Protein AF-A8MDB0-F1 (afdb_monomer_lite)

Sequence (180 aa):
MSEGERKAGELEYVRRTKYHVEDINGVEVTSFEVPYIRYFAEDELVYLEAVLDFKSTDDLIKRIDESKLGRKTIEKVFAYRLKQGDSGPEPWPVEPALLPSLIQNNAEPNPVYEVKPDEGLNELVSSAYGLNKFMFSYSIRINDINDFLFIGVLNKGFYKEVYILRNIEPMAIVKYNIYV

Organism: Caldivirga maquilingensis (strain ATCC 700844 / DSM 13496 / JCM 10307 / IC-167) (NCBI:txid397948)

Secondary structure (DSSP, 8-state):
--S----TTS-SSEE---EEEEEETTEEEEEEEEPSSS-EEHHHHHHHHHHS--S-HHHHHHHHHGGGGT--SEEEEEEEEEEEETTEEEEETTS-EEEE-TTTS-EEEEEESS---SSTHHHHHHHHH-GGG-SEEEEEEETTEEEEEEEEEEE-SSEEEEEEEE-SSSPEEEEEEEE-

Radius of gyration: 16.05 Å; chains: 1; bounding box: 34×49×42 Å

Structure (mmCIF, N/CA/C/O backbone):
data_AF-A8MDB0-F1
#
_entry.id   AF-A8MDB0-F1
#
loop_
_atom_site.group_PDB
_atom_site.id
_atom_site.type_symbol
_atom_site.label_atom_id
_atom_site.label_alt_id
_atom_site.label_comp_id
_atom_site.label_asym_id
_atom_site.label_entity_id
_atom_site.label_seq_id
_atom_site.pdbx_PDB_ins_code
_atom_site.Cartn_x
_atom_site.Cartn_y
_atom_site.Cartn_z
_atom_site.occupancy
_atom_site.B_iso_or_equiv
_atom_site.auth_seq_id
_atom_site.auth_comp_id
_atom_site.auth_asym_id
_atom_site.auth_atom_id
_atom_site.pdbx_PDB_model_num
ATOM 1 N N . MET A 1 1 ? 3.046 26.917 -11.749 1.00 42.31 1 MET A N 1
ATOM 2 C CA . MET A 1 1 ? 2.135 26.013 -12.482 1.00 42.31 1 MET A CA 1
ATOM 3 C C . MET A 1 1 ? 1.305 25.318 -11.420 1.00 42.31 1 MET A C 1
ATOM 5 O O . MET A 1 1 ? 1.907 24.750 -10.522 1.00 42.31 1 MET A O 1
ATOM 9 N N . SER A 1 2 ? -0.012 25.524 -11.406 1.00 38.28 2 SER A N 1
ATOM 10 C CA . SER A 1 2 ? -0.905 25.057 -10.336 1.00 38.28 2 SER A CA 1
ATOM 11 C C . SER A 1 2 ? -1.179 23.556 -10.437 1.00 38.28 2 SER A C 1
ATOM 13 O O . SER A 1 2 ? -1.352 23.047 -11.537 1.00 38.28 2 SER A O 1
ATOM 15 N N . GLU A 1 3 ? -1.286 22.895 -9.284 1.00 47.19 3 GLU A N 1
ATOM 16 C CA . GLU A 1 3 ? -1.568 21.463 -9.039 1.00 47.19 3 GLU A CA 1
ATOM 17 C C . GLU A 1 3 ? -2.856 20.886 -9.664 1.00 47.19 3 GLU A C 1
ATOM 19 O O . GLU A 1 3 ? -3.150 19.702 -9.511 1.00 47.19 3 GLU A O 1
ATOM 24 N N . GLY A 1 4 ? -3.644 21.688 -10.375 1.00 49.25 4 GLY A N 1
ATOM 25 C CA . GLY A 1 4 ? -4.864 21.245 -11.038 1.00 49.25 4 GLY A CA 1
ATOM 26 C C . GLY A 1 4 ? -4.634 21.065 -12.532 1.00 49.25 4 GLY A C 1
ATOM 27 O O . GLY A 1 4 ? -4.361 22.051 -13.202 1.00 49.25 4 GLY A O 1
ATOM 28 N N . GLU A 1 5 ? -4.817 19.832 -13.018 1.00 43.97 5 GLU A N 1
ATOM 29 C CA . GLU A 1 5 ? -4.863 19.384 -14.428 1.00 43.97 5 GLU A CA 1
ATOM 30 C C . GLU A 1 5 ? -3.639 18.601 -14.937 1.00 43.97 5 GLU A C 1
ATOM 32 O O . GLU A 1 5 ? -3.075 18.890 -15.992 1.00 43.97 5 GLU A O 1
ATOM 37 N N . ARG A 1 6 ? -3.301 17.488 -14.270 1.00 52.50 6 ARG A N 1
ATOM 38 C CA . ARG A 1 6 ? -2.746 16.344 -15.016 1.00 52.50 6 ARG A CA 1
ATOM 39 C C . ARG A 1 6 ? -3.851 15.840 -15.951 1.00 52.50 6 ARG A C 1
ATOM 41 O O . ARG A 1 6 ? -4.905 15.402 -15.487 1.00 52.50 6 ARG A O 1
ATOM 48 N N . LYS A 1 7 ? -3.666 15.993 -17.265 1.00 47.72 7 LYS A N 1
ATOM 49 C CA . LYS A 1 7 ? -4.692 15.670 -18.269 1.00 47.72 7 LYS A CA 1
ATOM 50 C C . LYS A 1 7 ? -5.054 14.188 -18.204 1.00 47.72 7 LYS A C 1
ATOM 52 O O . LYS A 1 7 ? -4.180 13.327 -18.097 1.00 47.72 7 LYS A O 1
ATOM 57 N N . ALA A 1 8 ? -6.346 13.893 -18.346 1.00 38.09 8 ALA A N 1
ATOM 58 C CA . ALA A 1 8 ? -6.852 12.547 -18.589 1.00 38.09 8 ALA A CA 1
ATOM 59 C C . ALA A 1 8 ? -6.213 11.994 -19.881 1.00 38.09 8 ALA A C 1
ATOM 61 O O . ALA A 1 8 ? -6.660 12.288 -20.987 1.00 38.09 8 ALA A O 1
ATOM 62 N N . GLY A 1 9 ? -5.099 11.276 -19.729 1.00 45.31 9 GLY A N 1
ATOM 63 C CA . GLY A 1 9 ? -4.258 10.786 -20.823 1.00 45.31 9 GLY A CA 1
ATOM 64 C C . GLY A 1 9 ? -2.812 10.474 -20.413 1.00 45.31 9 GLY A C 1
ATOM 65 O O . GLY A 1 9 ? -2.219 9.566 -20.986 1.00 45.31 9 GLY A O 1
ATOM 66 N N . GLU A 1 10 ? -2.258 11.153 -19.400 1.00 53.69 10 GLU A N 1
ATOM 67 C CA . GLU A 1 10 ? -0.840 10.993 -19.007 1.00 53.69 10 GLU A CA 1
ATOM 68 C C . GLU A 1 10 ? -0.568 9.863 -18.002 1.00 53.69 10 GLU A C 1
ATOM 70 O O . GLU A 1 10 ? 0.570 9.436 -17.875 1.00 53.69 10 GLU A O 1
ATOM 75 N N . LEU A 1 11 ? -1.594 9.321 -17.339 1.00 67.12 11 LEU A N 1
ATOM 76 C CA . LEU A 1 11 ? -1.459 8.271 -16.324 1.00 67.12 11 LEU A CA 1
ATOM 77 C C . LEU A 1 11 ? -2.367 7.087 -16.673 1.00 67.12 11 LEU A C 1
ATOM 79 O O . LEU A 1 11 ? -3.511 7.010 -16.231 1.00 67.12 11 LEU A O 1
ATOM 83 N N . GLU A 1 12 ? -1.910 6.175 -17.533 1.00 80.19 12 GLU A N 1
ATOM 84 C CA . GLU A 1 12 ? -2.747 5.035 -17.950 1.00 80.19 12 GLU A CA 1
ATOM 85 C C . GLU A 1 12 ? -2.887 4.003 -16.826 1.00 80.19 12 GLU A C 1
ATOM 87 O O . GLU A 1 12 ? -3.960 3.429 -16.631 1.00 80.19 12 GLU A O 1
ATOM 92 N N . TYR A 1 13 ? -1.808 3.781 -16.080 1.00 88.75 13 TYR A N 1
ATOM 93 C CA . TYR A 1 13 ? -1.755 2.767 -15.032 1.00 88.75 13 TYR A CA 1
ATOM 94 C C . TYR A 1 13 ? -1.965 3.340 -13.630 1.00 88.75 13 TYR A C 1
ATOM 96 O O . TYR A 1 13 ? -2.245 2.567 -12.722 1.00 88.75 13 TYR A O 1
ATOM 104 N N . VAL A 1 14 ? -1.903 4.663 -13.450 1.00 91.75 14 VAL A N 1
ATOM 105 C CA . VAL A 1 14 ? -2.150 5.326 -12.159 1.00 91.75 14 VAL A CA 1
ATOM 106 C C . VAL A 1 14 ? -3.543 5.959 -12.152 1.00 91.75 14 VAL A C 1
ATOM 108 O O . VAL A 1 14 ? -3.952 6.599 -13.124 1.00 91.75 14 VAL A O 1
ATOM 111 N N . ARG A 1 15 ? -4.303 5.744 -11.077 1.00 90.81 15 ARG A N 1
ATOM 112 C CA . ARG A 1 15 ? -5.710 6.139 -10.943 1.00 90.81 15 ARG A CA 1
ATOM 113 C C . ARG A 1 15 ? -5.978 6.757 -9.575 1.00 90.81 15 ARG A C 1
ATOM 115 O O . ARG A 1 15 ? -5.443 6.309 -8.569 1.00 90.81 15 ARG A O 1
ATOM 122 N N . ARG A 1 16 ? -6.902 7.715 -9.525 1.00 90.50 16 ARG A N 1
ATOM 123 C CA . ARG A 1 16 ? -7.570 8.068 -8.269 1.00 90.50 16 ARG A CA 1
ATOM 124 C C . ARG A 1 16 ? -8.544 6.967 -7.899 1.00 90.50 16 ARG A C 1
ATOM 126 O O . ARG A 1 16 ? -9.309 6.516 -8.753 1.00 90.50 16 ARG A O 1
ATOM 133 N N . THR A 1 17 ? -8.517 6.554 -6.644 1.00 93.69 17 THR A N 1
ATOM 134 C CA . THR A 1 17 ? -9.429 5.547 -6.113 1.00 93.69 17 THR A CA 1
ATOM 135 C C . THR A 1 17 ? -10.300 6.146 -5.024 1.00 93.69 17 THR A C 1
ATOM 137 O O . THR A 1 17 ? -10.115 7.288 -4.598 1.00 93.69 17 THR A O 1
ATOM 140 N N . LYS A 1 18 ? -11.342 5.409 -4.646 1.00 94.25 18 LYS A N 1
ATOM 141 C CA . LYS A 1 18 ? -12.280 5.857 -3.628 1.00 94.25 18 LYS A CA 1
ATOM 142 C C . LYS A 1 18 ? -11.609 5.809 -2.255 1.00 94.25 18 LYS A C 1
ATOM 144 O O . LYS A 1 18 ? -11.010 4.791 -1.907 1.00 94.25 18 LYS A O 1
ATOM 149 N N . TYR A 1 19 ? -11.777 6.881 -1.483 1.00 96.62 19 TYR A N 1
ATOM 150 C CA . TYR A 1 19 ? -11.450 6.889 -0.061 1.00 96.62 19 TYR A CA 1
ATOM 151 C C . TYR A 1 19 ? -12.621 6.388 0.786 1.00 96.62 19 TYR A C 1
ATOM 153 O O . TYR A 1 19 ? -13.794 6.570 0.442 1.00 96.62 19 TYR A O 1
ATOM 161 N N . HIS A 1 20 ? -12.275 5.787 1.914 1.00 96.31 20 HIS A N 1
ATOM 162 C CA . HIS A 1 20 ? -13.164 5.284 2.945 1.00 96.31 20 HIS A CA 1
ATOM 163 C C . HIS A 1 20 ? -12.665 5.789 4.289 1.00 96.31 20 HIS A C 1
ATOM 165 O O . HIS A 1 20 ? -11.466 5.773 4.550 1.00 96.31 20 HIS A O 1
ATOM 171 N N . VAL A 1 21 ? -13.589 6.228 5.131 1.00 97.00 21 VAL A N 1
ATOM 172 C CA . VAL A 1 21 ? -13.294 6.559 6.522 1.00 97.00 21 VAL A CA 1
ATOM 173 C C . VAL A 1 21 ? -13.680 5.338 7.347 1.00 97.00 21 VAL A C 1
ATOM 175 O O . VAL A 1 21 ? -14.847 4.942 7.357 1.00 97.00 21 VAL A O 1
ATOM 178 N N . GLU A 1 22 ? -12.690 4.700 7.959 1.00 96.12 22 GLU A N 1
ATOM 179 C CA . GLU A 1 22 ? -12.841 3.502 8.781 1.00 96.12 22 GLU A CA 1
ATOM 180 C C . GLU A 1 22 ? -12.737 3.881 10.262 1.00 96.12 22 GLU A C 1
ATOM 182 O O . GLU A 1 22 ? -11.829 4.611 10.649 1.00 96.12 22 GLU A O 1
ATOM 187 N N . ASP A 1 23 ? -13.645 3.369 11.095 1.00 95.25 23 ASP A N 1
ATOM 188 C CA . ASP A 1 23 ? -13.509 3.426 12.554 1.00 95.25 23 ASP A CA 1
ATOM 189 C C . ASP A 1 23 ? -12.885 2.115 13.036 1.00 95.25 23 ASP A C 1
ATOM 191 O O . ASP A 1 23 ? -13.482 1.040 12.918 1.00 95.25 23 ASP A O 1
ATOM 195 N N . ILE A 1 24 ? -11.661 2.206 13.548 1.00 94.12 24 ILE A N 1
ATOM 196 C CA . ILE A 1 24 ? -10.891 1.076 14.047 1.00 94.12 24 ILE A CA 1
ATOM 197 C C . ILE A 1 24 ? -10.656 1.303 15.537 1.00 94.12 24 ILE A C 1
ATOM 199 O O . ILE A 1 24 ? -9.772 2.054 15.942 1.00 94.12 24 ILE A O 1
ATOM 203 N N . ASN A 1 25 ? -11.454 0.628 16.366 1.00 90.00 25 ASN A N 1
ATOM 204 C CA . ASN A 1 25 ? -11.397 0.727 17.829 1.00 90.00 25 ASN A CA 1
ATOM 205 C C . ASN A 1 25 ? -11.526 2.172 18.363 1.00 90.00 25 ASN A C 1
ATOM 207 O O . ASN A 1 25 ? -10.880 2.525 19.349 1.00 90.00 25 ASN A O 1
ATOM 211 N N . GLY A 1 26 ? -12.356 3.010 17.734 1.00 93.31 26 GLY A N 1
ATOM 212 C CA . GLY A 1 26 ? -12.555 4.411 18.109 1.00 93.31 26 GLY A CA 1
ATOM 213 C C . GLY A 1 26 ? -11.528 5.373 17.508 1.00 93.31 26 GLY A C 1
ATOM 214 O O . GLY A 1 26 ? -11.557 6.561 17.828 1.00 93.31 26 GLY A O 1
ATOM 215 N N . VAL A 1 27 ? -10.620 4.880 16.661 1.00 96.44 27 VAL A N 1
ATOM 216 C CA . VAL A 1 27 ? -9.664 5.691 15.903 1.00 96.44 27 VAL A CA 1
ATOM 217 C C . VAL A 1 27 ? -10.131 5.761 14.456 1.00 96.44 27 VAL A C 1
ATOM 219 O O . VAL A 1 27 ? -10.235 4.744 13.772 1.00 96.44 27 VAL A O 1
ATOM 222 N N . GLU A 1 28 ? -10.389 6.977 13.986 1.00 97.31 28 GLU A N 1
ATOM 223 C CA . GLU A 1 28 ? -10.728 7.226 12.590 1.00 97.31 28 GLU A CA 1
ATOM 224 C C . GLU A 1 28 ? -9.479 7.074 11.713 1.00 97.31 28 GLU A C 1
ATOM 226 O O . GLU A 1 28 ? -8.429 7.647 12.009 1.00 97.31 28 GLU A O 1
ATOM 231 N N . VAL A 1 29 ? -9.582 6.301 10.634 1.00 97.94 29 VAL A N 1
ATOM 232 C CA . VAL A 1 29 ? -8.511 6.084 9.660 1.00 97.94 29 VAL A CA 1
ATOM 233 C C . VAL A 1 29 ? -9.059 6.294 8.258 1.00 97.94 29 VAL A C 1
ATOM 235 O O . VAL A 1 29 ? -10.021 5.650 7.843 1.00 97.94 29 VAL A O 1
ATOM 238 N N . THR A 1 30 ? -8.418 7.176 7.496 1.00 98.12 30 THR A N 1
ATOM 239 C CA . THR A 1 30 ? -8.744 7.347 6.078 1.00 98.12 30 THR A CA 1
ATOM 240 C C . THR A 1 30 ? -7.980 6.331 5.242 1.00 98.12 30 THR A C 1
ATOM 242 O O . THR A 1 30 ? -6.752 6.372 5.177 1.00 98.12 30 THR A O 1
ATOM 245 N N . SER A 1 31 ? -8.691 5.451 4.554 1.00 97.75 31 SER A N 1
ATOM 246 C CA . SER A 1 31 ? -8.129 4.432 3.668 1.00 97.75 31 SER A CA 1
ATOM 247 C C . SER A 1 31 ? -8.587 4.616 2.235 1.00 97.75 31 SER A C 1
ATOM 249 O O . SER A 1 31 ? -9.562 5.308 1.967 1.00 97.75 31 SER A O 1
ATOM 251 N N . PHE A 1 32 ? -7.896 3.989 1.294 1.00 97.62 32 PHE A N 1
ATOM 252 C CA . PHE A 1 32 ? -8.226 4.030 -0.123 1.00 97.62 32 PHE A CA 1
ATOM 253 C C . PHE A 1 32 ? -8.280 2.625 -0.719 1.00 97.62 32 PHE A C 1
ATOM 255 O O . PHE A 1 32 ? -7.608 1.698 -0.259 1.00 97.62 32 PHE A O 1
ATOM 262 N N . GLU A 1 33 ? -9.090 2.469 -1.766 1.00 96.50 33 GLU A N 1
ATOM 263 C CA . GLU A 1 33 ? -9.160 1.219 -2.521 1.00 96.50 33 GLU A CA 1
ATOM 264 C C . GLU A 1 33 ? -7.891 0.995 -3.335 1.00 96.50 33 GLU A C 1
ATOM 266 O O . GLU A 1 33 ? -7.459 1.856 -4.105 1.00 96.50 33 GLU A O 1
ATOM 271 N N . VAL A 1 34 ? -7.332 -0.204 -3.211 1.00 96.56 34 VAL A N 1
ATOM 272 C CA . VAL A 1 34 ? -6.170 -0.657 -3.967 1.00 96.56 34 VAL A CA 1
ATOM 273 C C . VAL A 1 34 ? -6.654 -1.544 -5.118 1.00 96.56 34 VAL A C 1
ATOM 275 O O . VAL A 1 34 ? -7.236 -2.603 -4.865 1.00 96.56 34 VAL A O 1
ATOM 278 N N . PRO A 1 35 ? -6.412 -1.174 -6.392 1.00 94.12 35 PRO A N 1
ATOM 279 C CA . PRO A 1 35 ? -6.776 -2.016 -7.525 1.00 94.12 35 PRO A CA 1
ATOM 280 C C . PRO A 1 35 ? -6.101 -3.385 -7.444 1.00 94.12 35 PRO A C 1
ATOM 282 O O . PRO A 1 35 ? -4.956 -3.488 -7.025 1.00 94.12 35 PRO A O 1
ATOM 285 N N . TYR A 1 36 ? -6.776 -4.440 -7.893 1.00 91.62 36 TYR A N 1
ATOM 286 C CA . TYR A 1 36 ? -6.264 -5.804 -7.747 1.00 91.62 36 TYR A CA 1
ATOM 287 C C . TYR A 1 36 ? -4.911 -6.035 -8.449 1.00 91.62 36 TYR A C 1
ATOM 289 O O . TYR A 1 36 ? -3.972 -6.550 -7.855 1.00 91.62 36 TYR A O 1
ATOM 297 N N . ILE A 1 37 ? -4.787 -5.658 -9.719 1.00 91.62 37 ILE A N 1
ATOM 298 C CA . ILE A 1 37 ? -3.587 -5.882 -10.535 1.00 91.62 37 ILE A CA 1
ATOM 299 C C . ILE A 1 37 ? -3.488 -4.780 -11.584 1.00 91.62 37 ILE A C 1
ATOM 301 O O . ILE A 1 37 ? -4.496 -4.138 -11.892 1.00 91.62 37 ILE A O 1
ATOM 305 N N . ARG A 1 38 ? -2.298 -4.610 -12.177 1.00 87.56 38 ARG A N 1
ATOM 306 C CA . ARG A 1 38 ? -1.996 -3.723 -13.317 1.00 87.56 38 ARG A CA 1
ATOM 307 C C . ARG A 1 38 ? -2.084 -2.228 -13.005 1.00 87.56 38 ARG A C 1
ATOM 309 O O . ARG A 1 38 ? -1.199 -1.493 -13.422 1.00 87.56 38 ARG A O 1
ATOM 316 N N . TYR A 1 39 ? -3.124 -1.785 -12.310 1.00 92.25 39 TYR A N 1
ATOM 317 C CA . TYR A 1 39 ? -3.342 -0.391 -11.947 1.00 92.25 39 TYR A CA 1
ATOM 318 C C . TYR A 1 39 ? -2.855 -0.093 -10.526 1.00 92.25 39 TYR A C 1
ATOM 320 O O . TYR A 1 39 ? -2.912 -0.946 -9.635 1.00 92.25 39 TYR A O 1
ATOM 328 N N . PHE A 1 40 ? -2.431 1.147 -10.331 1.00 94.31 40 PHE A N 1
ATOM 329 C CA . PHE A 1 40 ? -1.936 1.708 -9.084 1.00 94.31 40 PHE A CA 1
ATOM 330 C C . PHE A 1 40 ? -2.850 2.862 -8.674 1.00 94.31 40 PHE A C 1
ATOM 332 O O . PHE A 1 40 ? -3.211 3.695 -9.507 1.00 94.31 40 PHE A O 1
ATOM 339 N N . ALA A 1 41 ? -3.234 2.925 -7.408 1.00 95.06 41 ALA A N 1
ATOM 340 C CA . ALA A 1 41 ? -3.804 4.123 -6.821 1.00 95.06 41 ALA A CA 1
ATOM 341 C C . ALA A 1 41 ? -2.720 5.207 -6.688 1.00 95.06 41 ALA A C 1
ATOM 343 O O . ALA A 1 41 ? -1.545 4.889 -6.512 1.00 95.06 41 ALA A O 1
ATOM 344 N N . GLU A 1 42 ? -3.098 6.484 -6.741 1.00 93.56 42 GLU A N 1
ATOM 345 C CA . GLU A 1 42 ? -2.159 7.595 -6.500 1.00 93.56 42 GLU A CA 1
ATOM 346 C C . GLU A 1 42 ? -1.462 7.456 -5.133 1.00 93.56 42 GLU A C 1
ATOM 348 O O . GLU A 1 42 ? -0.241 7.581 -5.052 1.00 93.56 42 GLU A O 1
ATOM 353 N N . ASP A 1 43 ? -2.199 7.077 -4.087 1.00 94.19 43 ASP A N 1
ATOM 354 C CA . ASP A 1 43 ? -1.632 6.858 -2.752 1.00 94.19 43 ASP A CA 1
ATOM 355 C C . ASP A 1 43 ? -0.698 5.634 -2.678 1.00 94.19 43 ASP A C 1
ATOM 357 O O . ASP A 1 43 ? 0.184 5.613 -1.822 1.00 94.19 43 ASP A O 1
ATOM 361 N N . GLU A 1 44 ? -0.799 4.642 -3.583 1.00 94.31 44 GLU A N 1
ATOM 362 C CA . GLU A 1 44 ? 0.186 3.538 -3.648 1.00 94.31 44 GLU A CA 1
ATOM 363 C C . GLU A 1 44 ? 1.587 4.043 -3.984 1.00 94.31 44 GLU A C 1
ATOM 365 O O . GLU A 1 44 ? 2.581 3.437 -3.584 1.00 94.31 44 GLU A O 1
ATOM 370 N N . LEU A 1 45 ? 1.682 5.154 -4.714 1.00 92.56 45 LEU A N 1
ATOM 371 C CA . LEU A 1 45 ? 2.968 5.686 -5.144 1.00 92.56 45 LEU A CA 1
ATOM 372 C C . LEU A 1 45 ? 3.780 6.200 -3.951 1.00 92.56 45 LEU A C 1
ATOM 374 O O . LEU A 1 45 ? 4.997 6.053 -3.951 1.00 92.56 45 LEU A O 1
ATOM 378 N N . VAL A 1 46 ? 3.106 6.708 -2.914 1.00 91.38 46 VAL A N 1
ATOM 379 C CA . VAL A 1 46 ? 3.727 7.175 -1.663 1.00 91.38 46 VAL A CA 1
ATOM 380 C C . VAL A 1 46 ? 4.417 6.021 -0.941 1.00 91.38 46 VAL A C 1
ATOM 382 O O . VAL A 1 46 ? 5.532 6.164 -0.447 1.00 91.38 46 VAL A O 1
ATOM 385 N N . TYR A 1 47 ? 3.783 4.847 -0.927 1.00 91.12 47 TYR A N 1
ATOM 386 C CA . TYR A 1 47 ? 4.385 3.641 -0.369 1.00 91.12 47 TYR A CA 1
ATOM 387 C C . TYR A 1 47 ? 5.627 3.220 -1.140 1.00 91.12 47 TYR A C 1
ATOM 389 O O . TYR A 1 47 ? 6.656 2.916 -0.545 1.00 91.12 47 TYR A O 1
ATOM 397 N N . LEU A 1 48 ? 5.532 3.181 -2.469 1.00 90.69 48 LEU A N 1
ATOM 398 C CA . LEU A 1 48 ? 6.654 2.762 -3.295 1.00 90.69 48 LEU A CA 1
ATOM 399 C C . LEU A 1 48 ? 7.815 3.760 -3.208 1.00 90.69 48 LEU A C 1
ATOM 401 O O . LEU A 1 48 ? 8.956 3.324 -3.138 1.00 90.69 48 LEU A O 1
ATOM 405 N N . GLU A 1 49 ? 7.544 5.062 -3.144 1.00 87.00 49 GLU A N 1
ATOM 406 C CA . GLU A 1 49 ? 8.552 6.112 -2.945 1.00 87.00 49 GLU A CA 1
ATOM 407 C C . GLU A 1 49 ? 9.224 6.031 -1.567 1.00 87.00 49 GLU A C 1
ATOM 409 O O . GLU A 1 49 ? 10.434 6.193 -1.467 1.00 87.00 49 GLU A O 1
ATOM 414 N N . ALA A 1 50 ? 8.485 5.702 -0.503 1.00 81.19 50 ALA A N 1
ATOM 415 C CA . ALA A 1 50 ? 9.073 5.522 0.827 1.00 81.19 50 ALA A CA 1
ATOM 416 C C . ALA A 1 50 ? 10.025 4.313 0.906 1.00 81.19 50 ALA A C 1
ATOM 418 O O . ALA A 1 50 ? 10.929 4.264 1.739 1.00 81.19 50 ALA A O 1
ATOM 419 N N . VAL A 1 51 ? 9.794 3.310 0.062 1.00 80.06 51 VAL A N 1
ATOM 420 C CA . VAL A 1 51 ? 10.478 2.012 0.110 1.00 80.06 51 VAL A CA 1
ATOM 421 C C . VAL A 1 51 ? 11.624 1.927 -0.891 1.00 80.06 51 VAL A C 1
ATOM 423 O O . VAL A 1 51 ? 12.589 1.18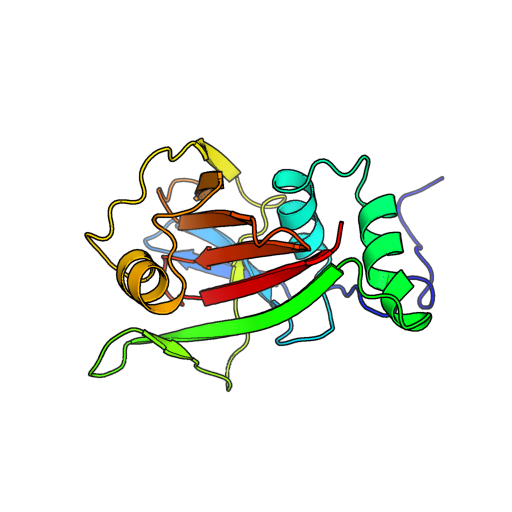0 -0.709 1.00 80.06 51 VAL A O 1
ATOM 426 N N . LEU A 1 52 ? 11.500 2.648 -1.993 1.00 74.62 52 LEU A N 1
ATOM 427 C CA . LEU A 1 52 ? 12.403 2.594 -3.121 1.00 74.62 52 LEU A CA 1
ATOM 428 C C . LEU A 1 52 ? 13.060 3.962 -3.224 1.00 74.62 52 LEU A C 1
ATOM 430 O O . LEU A 1 52 ? 12.372 4.970 -3.225 1.00 74.62 52 LEU A O 1
ATOM 434 N N . ASP A 1 53 ? 14.386 3.985 -3.343 1.00 67.69 53 ASP A N 1
ATOM 435 C CA . ASP A 1 53 ? 15.207 5.199 -3.476 1.00 67.69 53 ASP A CA 1
ATOM 436 C C . ASP A 1 53 ? 15.011 5.875 -4.856 1.00 67.69 53 ASP A C 1
ATOM 438 O O . ASP A 1 53 ? 15.950 6.101 -5.623 1.00 67.69 53 ASP A O 1
ATOM 442 N N . PHE A 1 54 ? 13.754 6.102 -5.243 1.00 70.06 54 PHE A N 1
ATOM 443 C CA . PHE A 1 54 ? 13.381 6.882 -6.409 1.00 70.06 54 PHE A CA 1
ATOM 444 C C . PHE A 1 54 ? 13.479 8.363 -6.079 1.00 70.06 54 PHE A C 1
ATOM 446 O O . PHE A 1 54 ? 13.224 8.809 -4.966 1.00 70.06 54 PHE A O 1
ATOM 453 N N . LYS A 1 55 ? 13.844 9.148 -7.091 1.00 67.94 55 LYS A N 1
ATOM 454 C CA . LYS A 1 55 ? 14.124 10.576 -6.914 1.00 67.94 55 LYS A CA 1
ATOM 455 C C . LYS A 1 55 ? 12.863 11.427 -6.750 1.00 67.94 55 LYS A C 1
ATOM 457 O O . LYS A 1 55 ? 12.969 12.543 -6.250 1.00 67.94 55 LYS A O 1
ATOM 462 N N . SER A 1 56 ? 11.724 10.951 -7.254 1.00 79.06 56 SER A N 1
ATOM 463 C CA . SER A 1 56 ? 10.425 11.619 -7.160 1.00 79.06 56 SER A CA 1
ATOM 464 C C . SER A 1 56 ? 9.280 10.697 -7.586 1.00 79.06 56 SER A C 1
ATOM 466 O O . SER A 1 56 ? 9.477 9.755 -8.363 1.00 79.06 56 SER A O 1
ATOM 468 N N . THR A 1 57 ? 8.056 11.045 -7.182 1.00 82.56 57 THR A N 1
ATOM 469 C CA . THR A 1 57 ? 6.815 10.418 -7.664 1.00 82.56 57 THR A CA 1
ATOM 470 C C . THR A 1 57 ? 6.701 10.415 -9.200 1.00 82.56 57 THR A C 1
ATOM 472 O O . THR A 1 57 ? 6.210 9.449 -9.782 1.00 82.56 57 THR A O 1
ATOM 475 N N . ASP A 1 58 ? 7.179 11.460 -9.889 1.00 84.12 58 ASP A N 1
ATOM 476 C CA . ASP A 1 58 ? 7.129 11.541 -11.359 1.00 84.12 58 ASP A CA 1
ATOM 477 C C . ASP A 1 58 ? 8.050 10.504 -12.038 1.00 84.12 58 ASP A C 1
ATOM 479 O O . ASP A 1 58 ? 7.687 9.939 -13.074 1.00 84.12 58 ASP A O 1
ATOM 483 N N . ASP A 1 59 ? 9.224 10.208 -11.462 1.00 85.25 59 ASP A N 1
ATOM 484 C CA . ASP A 1 59 ? 10.090 9.128 -11.966 1.00 85.25 59 ASP A CA 1
ATOM 485 C C . ASP A 1 59 ? 9.412 7.767 -11.778 1.00 85.25 59 ASP A C 1
ATOM 487 O O . ASP A 1 59 ? 9.415 6.935 -12.686 1.00 85.25 59 ASP A O 1
ATOM 491 N N . LEU A 1 60 ? 8.739 7.570 -10.642 1.00 87.69 60 LEU A N 1
ATOM 492 C CA . LEU A 1 60 ? 7.999 6.346 -10.359 1.00 87.69 60 LEU A CA 1
ATOM 493 C C . LEU A 1 60 ? 6.847 6.121 -11.350 1.00 87.69 60 LEU A C 1
ATOM 495 O O . LEU A 1 60 ? 6.722 5.037 -11.921 1.00 87.69 60 LEU A O 1
ATOM 499 N N . ILE A 1 61 ? 6.060 7.162 -11.625 1.00 88.50 61 ILE A N 1
ATOM 500 C CA . ILE A 1 61 ? 5.017 7.156 -12.660 1.00 88.50 61 ILE A CA 1
ATOM 501 C C . ILE A 1 61 ? 5.601 6.749 -14.011 1.00 88.50 61 ILE A C 1
ATOM 503 O O . ILE A 1 61 ? 5.064 5.869 -14.686 1.00 88.50 61 ILE A O 1
ATOM 507 N N . LYS A 1 62 ? 6.724 7.358 -14.402 1.00 88.00 62 LYS A N 1
ATOM 508 C CA . LYS A 1 62 ? 7.397 7.034 -15.659 1.00 88.00 62 LYS A CA 1
ATOM 509 C C . LYS A 1 62 ? 7.804 5.560 -15.709 1.00 88.00 62 LYS A C 1
ATOM 511 O O . LYS A 1 62 ? 7.600 4.920 -16.737 1.00 88.00 62 LYS A O 1
ATOM 516 N N . ARG A 1 63 ? 8.341 5.005 -14.615 1.00 88.06 63 ARG A N 1
ATOM 517 C CA . ARG A 1 63 ? 8.712 3.580 -14.523 1.00 88.06 63 ARG A CA 1
ATOM 518 C C . ARG A 1 63 ? 7.510 2.645 -14.610 1.00 88.06 63 ARG A C 1
ATOM 520 O O . ARG A 1 63 ? 7.619 1.577 -15.205 1.00 88.06 63 ARG A O 1
ATOM 527 N N . ILE A 1 64 ? 6.367 3.035 -14.055 1.00 89.25 64 ILE A N 1
ATOM 528 C CA . ILE A 1 64 ? 5.115 2.288 -14.215 1.00 89.25 64 ILE A CA 1
ATOM 529 C C . ILE A 1 64 ? 4.690 2.293 -15.694 1.00 89.25 64 ILE A C 1
ATOM 531 O O . ILE A 1 64 ? 4.390 1.242 -16.268 1.00 89.25 64 ILE A O 1
ATOM 535 N N . ASP A 1 65 ? 4.725 3.462 -16.334 1.00 87.62 65 ASP A N 1
ATOM 536 C CA . ASP A 1 65 ? 4.294 3.656 -17.719 1.00 87.62 65 ASP A CA 1
ATOM 537 C C . ASP A 1 65 ? 5.230 3.022 -18.765 1.00 87.62 65 ASP A C 1
ATOM 539 O O . ASP A 1 65 ? 4.791 2.740 -19.883 1.00 87.62 65 ASP A O 1
ATOM 543 N N . GLU A 1 66 ? 6.483 2.709 -18.419 1.00 85.81 66 GLU A N 1
ATOM 544 C CA . GLU A 1 66 ? 7.393 1.910 -19.259 1.00 85.81 66 GLU A CA 1
ATOM 545 C C . GLU A 1 66 ? 6.790 0.542 -19.644 1.00 85.81 66 GLU A C 1
ATOM 547 O O . GLU A 1 66 ? 7.126 -0.004 -20.701 1.00 85.81 66 GLU A O 1
ATOM 552 N N . SER A 1 67 ? 5.807 0.048 -18.878 1.00 77.62 67 SER A N 1
ATOM 553 C CA . SER A 1 67 ? 5.018 -1.146 -19.207 1.00 77.62 67 SER A CA 1
ATOM 554 C C . SER A 1 67 ? 4.311 -1.046 -20.565 1.00 77.62 67 SER A C 1
ATOM 556 O O . SER A 1 67 ? 4.175 -2.058 -21.256 1.00 77.62 67 SER A O 1
ATOM 558 N N . LYS A 1 68 ? 3.930 0.163 -21.015 1.00 79.00 68 LYS A N 1
ATOM 559 C CA . LYS A 1 68 ? 3.368 0.409 -22.365 1.00 79.00 68 LYS A CA 1
ATOM 560 C C . LYS A 1 68 ? 4.334 0.011 -23.474 1.00 79.00 68 LYS A C 1
ATOM 562 O O . LYS A 1 68 ? 3.920 -0.355 -24.568 1.00 79.00 68 LYS A O 1
ATOM 567 N N . LEU A 1 69 ? 5.628 0.102 -23.186 1.00 77.50 69 LEU A N 1
ATOM 568 C CA . LEU A 1 69 ? 6.716 -0.187 -24.113 1.00 77.50 69 LEU A CA 1
ATOM 569 C C . LEU A 1 69 ? 7.190 -1.645 -23.997 1.00 77.50 69 LEU A C 1
ATOM 571 O O . LEU A 1 69 ? 8.246 -1.988 -24.526 1.00 77.50 69 LEU A O 1
ATOM 575 N N . GLY A 1 70 ? 6.451 -2.494 -23.269 1.00 77.19 70 GLY A N 1
ATOM 576 C CA . GLY A 1 70 ? 6.823 -3.882 -22.991 1.00 77.19 70 GLY A CA 1
ATOM 577 C C . GLY A 1 70 ? 7.970 -4.032 -21.988 1.00 77.19 70 GLY A C 1
ATOM 578 O O . GLY A 1 70 ? 8.504 -5.130 -21.838 1.00 77.19 70 GLY A O 1
ATOM 579 N N . ARG A 1 71 ? 8.370 -2.952 -21.303 1.00 80.94 71 ARG A N 1
ATOM 580 C CA . ARG A 1 71 ? 9.425 -2.965 -20.283 1.00 80.94 71 ARG A CA 1
ATOM 581 C C . ARG A 1 71 ? 8.794 -3.039 -18.902 1.00 80.94 71 ARG A C 1
ATOM 583 O O . ARG A 1 71 ? 8.043 -2.152 -18.518 1.00 80.94 71 ARG A O 1
ATOM 590 N N . LYS A 1 72 ? 9.107 -4.090 -18.150 1.00 81.19 72 LYS A N 1
ATOM 591 C CA . LYS A 1 72 ? 8.660 -4.216 -16.763 1.00 81.19 72 LYS A CA 1
ATOM 592 C C . LYS A 1 72 ? 9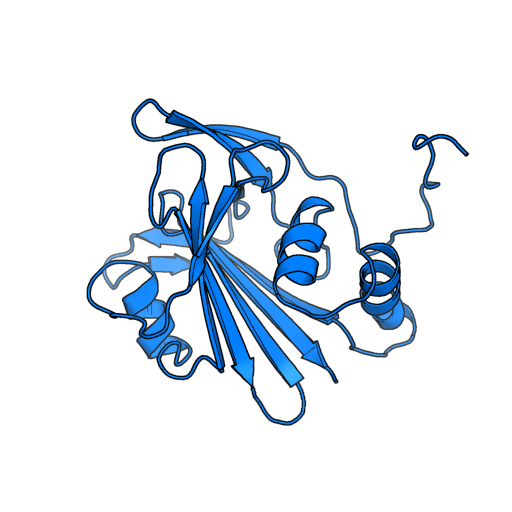.705 -3.592 -15.853 1.00 81.19 72 LYS A C 1
ATOM 594 O O . LYS A 1 72 ? 10.729 -4.217 -15.619 1.00 81.19 72 LYS A O 1
ATOM 599 N N . THR A 1 73 ? 9.443 -2.383 -15.368 1.00 89.00 73 THR A N 1
ATOM 600 C CA . THR A 1 73 ? 10.277 -1.732 -14.342 1.00 89.00 73 THR A CA 1
ATOM 601 C C . THR A 1 73 ? 9.594 -1.800 -12.983 1.00 89.00 73 THR A C 1
ATOM 603 O O . THR A 1 73 ? 10.217 -2.165 -11.991 1.00 89.00 73 THR A O 1
ATOM 606 N N . ILE A 1 74 ? 8.284 -1.546 -12.948 1.00 91.56 74 ILE A N 1
ATOM 607 C CA . ILE A 1 74 ? 7.434 -1.737 -11.771 1.00 91.56 74 ILE A CA 1
ATOM 608 C C . ILE A 1 74 ? 6.223 -2.558 -12.203 1.00 91.56 74 ILE A C 1
ATOM 610 O O . ILE A 1 74 ? 5.462 -2.149 -13.076 1.00 91.56 74 ILE A O 1
ATOM 614 N N . GLU A 1 75 ? 6.039 -3.722 -11.592 1.00 92.50 75 GLU A N 1
ATOM 615 C CA . GLU A 1 75 ? 4.900 -4.601 -11.836 1.00 92.50 75 GLU A CA 1
ATOM 616 C C . GLU A 1 75 ? 4.146 -4.837 -10.532 1.00 92.50 75 GLU A C 1
ATOM 618 O O . GLU A 1 75 ? 4.689 -5.395 -9.581 1.00 92.50 75 GLU A O 1
ATOM 623 N N . LYS A 1 76 ? 2.867 -4.465 -10.499 1.00 94.31 76 LYS A N 1
ATOM 624 C CA . LYS A 1 76 ? 1.961 -4.904 -9.441 1.00 94.31 76 LYS A CA 1
ATOM 625 C C . LYS A 1 76 ? 1.506 -6.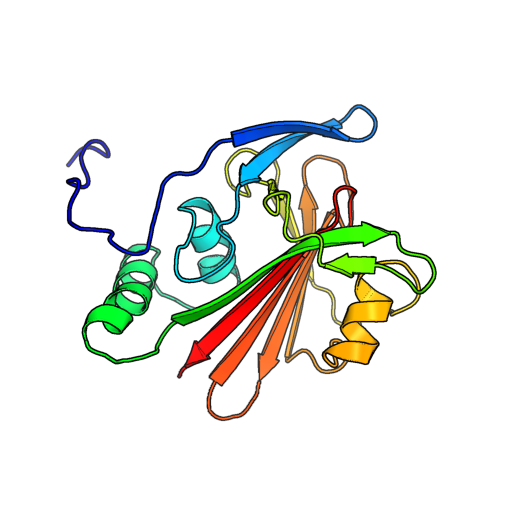323 -9.736 1.00 94.31 76 LYS A C 1
ATOM 627 O O . LYS A 1 76 ? 0.853 -6.558 -10.753 1.00 94.31 76 LYS A O 1
ATOM 632 N N . VAL A 1 77 ? 1.850 -7.248 -8.848 1.00 94.00 77 VAL A N 1
ATOM 633 C CA . VAL A 1 77 ? 1.543 -8.672 -9.006 1.00 94.00 77 VAL A CA 1
ATOM 634 C C . VAL A 1 77 ? 0.111 -8.949 -8.561 1.00 94.00 77 VAL A C 1
ATOM 636 O O . VAL A 1 77 ? -0.638 -9.586 -9.295 1.00 94.00 77 VAL A O 1
ATOM 639 N N . PHE A 1 78 ? -0.273 -8.456 -7.380 1.00 93.56 78 PHE A N 1
ATOM 640 C CA . PHE A 1 78 ? -1.638 -8.539 -6.856 1.00 93.56 78 PHE A CA 1
ATOM 641 C C . PHE A 1 78 ? -1.852 -7.591 -5.664 1.00 93.56 78 PHE A C 1
ATOM 643 O O . PHE A 1 78 ? -0.892 -7.169 -5.016 1.00 93.56 78 PHE A O 1
ATOM 650 N N . ALA A 1 79 ? -3.119 -7.345 -5.334 1.00 95.06 79 ALA A N 1
ATOM 651 C CA . ALA A 1 79 ? -3.601 -6.746 -4.096 1.00 95.06 79 ALA A CA 1
ATOM 652 C C . ALA A 1 79 ? -4.843 -7.505 -3.618 1.00 95.06 79 ALA A C 1
ATOM 654 O O . ALA A 1 79 ? -5.902 -7.414 -4.234 1.00 95.06 79 ALA A O 1
ATOM 655 N N . TYR A 1 80 ? -4.721 -8.259 -2.532 1.00 92.44 80 TYR A N 1
ATOM 656 C CA . TYR A 1 80 ? -5.821 -9.031 -1.970 1.00 92.44 80 TYR A CA 1
ATOM 657 C C . TYR A 1 80 ? -6.270 -8.437 -0.650 1.00 92.44 80 TYR A C 1
ATOM 659 O O . TYR A 1 80 ? -5.454 -8.220 0.244 1.00 92.44 80 TYR A O 1
AT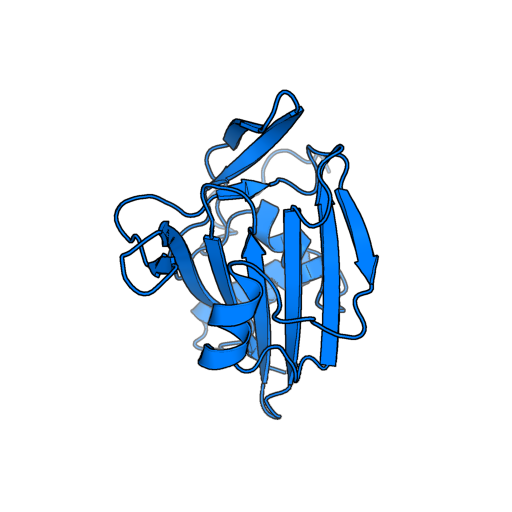OM 667 N N . ARG A 1 81 ? -7.583 -8.258 -0.504 1.00 93.06 81 ARG A N 1
ATOM 668 C CA . ARG A 1 81 ? -8.195 -8.312 0.817 1.00 93.06 81 ARG A CA 1
ATOM 669 C C . ARG A 1 81 ? -8.124 -9.750 1.309 1.00 93.06 81 ARG A C 1
ATOM 671 O O . ARG A 1 81 ? -8.186 -10.682 0.507 1.00 93.06 81 ARG A O 1
ATOM 678 N N . LEU A 1 82 ? -7.984 -9.931 2.607 1.00 89.62 82 LEU A N 1
ATOM 679 C CA . LEU A 1 82 ? -7.902 -11.237 3.230 1.00 89.62 82 LEU A CA 1
ATOM 680 C C . LEU A 1 82 ? -9.108 -11.447 4.137 1.00 89.62 82 LEU A C 1
ATOM 682 O O . LEU A 1 82 ? -9.604 -10.513 4.765 1.00 89.62 82 LEU A O 1
ATOM 686 N N . LYS A 1 83 ? -9.588 -12.687 4.175 1.00 85.38 83 LYS A N 1
ATOM 687 C CA . LYS A 1 83 ? -10.567 -13.158 5.150 1.00 85.38 83 LYS A CA 1
ATOM 688 C C . LYS A 1 83 ? -9.892 -14.111 6.110 1.00 85.38 83 LYS A C 1
ATOM 690 O O . LYS A 1 83 ? -9.137 -14.962 5.655 1.00 85.38 83 LYS A O 1
ATOM 695 N N . GLN A 1 84 ? -10.269 -14.086 7.381 1.00 80.88 84 GLN A N 1
ATOM 696 C CA . GLN A 1 84 ? -10.019 -15.233 8.242 1.00 80.88 84 GLN A CA 1
ATOM 697 C C . GLN A 1 84 ? -10.816 -16.463 7.758 1.00 80.88 84 GLN A C 1
ATOM 699 O O . GLN A 1 84 ? -12.051 -16.464 7.779 1.00 80.88 84 GLN A O 1
ATOM 704 N N . GLY A 1 85 ? -10.105 -17.492 7.300 1.00 76.56 85 GLY A N 1
ATOM 705 C CA . GLY A 1 85 ? -10.621 -18.828 7.004 1.00 76.56 85 GLY A CA 1
ATOM 706 C C . GLY A 1 85 ? -10.232 -19.846 8.081 1.00 76.56 85 GLY A C 1
ATOM 707 O O . GLY A 1 85 ? -9.551 -19.518 9.057 1.00 76.56 85 GLY A O 1
ATOM 708 N N . ASP A 1 86 ? -10.643 -21.101 7.884 1.00 75.69 86 ASP A N 1
ATOM 709 C CA . ASP A 1 86 ? -10.436 -22.192 8.852 1.00 75.69 86 ASP A CA 1
ATOM 710 C C . ASP A 1 86 ? -8.953 -22.551 9.042 1.00 75.69 86 ASP A C 1
ATOM 712 O O . ASP A 1 86 ? -8.555 -23.031 10.101 1.00 75.69 86 ASP A O 1
ATOM 716 N N . SER A 1 87 ? -8.130 -22.320 8.014 1.00 73.50 87 SER A N 1
ATOM 717 C CA . SER A 1 87 ? -6.687 -22.613 8.016 1.00 73.50 87 SER A CA 1
ATOM 718 C C . SER A 1 87 ? -5.809 -21.357 8.085 1.00 73.50 87 SER A C 1
ATOM 720 O O . SER A 1 87 ? -4.592 -21.459 7.946 1.00 73.50 87 SER A O 1
ATOM 722 N N . GLY A 1 88 ? -6.407 -20.178 8.290 1.00 72.31 88 GLY A N 1
ATOM 723 C CA . GLY A 1 88 ? -5.704 -18.894 8.327 1.00 72.31 88 GLY A CA 1
ATOM 724 C C . GLY A 1 88 ? -6.285 -17.842 7.372 1.00 72.31 88 GLY A C 1
ATOM 725 O O . GLY A 1 88 ? -7.366 -18.040 6.817 1.00 72.31 88 GLY A O 1
ATOM 726 N N . PRO A 1 89 ? -5.588 -16.706 7.191 1.00 78.50 89 PRO A N 1
ATOM 727 C CA . PRO A 1 89 ? -5.983 -15.677 6.237 1.00 78.50 89 PRO A CA 1
ATOM 728 C C . PRO A 1 89 ? -5.962 -16.190 4.788 1.00 78.50 89 PRO A C 1
ATOM 730 O O . PRO A 1 89 ? -4.946 -16.691 4.312 1.00 78.50 89 PRO A O 1
ATOM 733 N N . GLU A 1 90 ? -7.052 -16.001 4.050 1.00 82.88 90 GLU A N 1
ATOM 734 C CA . GLU A 1 90 ? -7.182 -16.414 2.649 1.00 82.88 90 GLU A CA 1
ATOM 735 C C . GLU A 1 90 ? -7.544 -15.226 1.743 1.00 82.88 90 GLU A C 1
ATOM 737 O O . GLU A 1 90 ? -8.288 -14.337 2.172 1.00 82.88 90 GLU A O 1
ATOM 742 N N . PRO A 1 91 ? -7.062 -15.187 0.482 1.00 85.38 91 PRO A N 1
ATOM 743 C CA . PRO A 1 91 ? -7.468 -14.176 -0.490 1.00 85.38 91 PRO A CA 1
ATOM 744 C C . PRO A 1 91 ? -8.988 -14.097 -0.661 1.00 85.38 91 PRO A C 1
ATOM 746 O O . PRO A 1 91 ? -9.632 -15.066 -1.058 1.00 85.38 91 PRO A O 1
ATOM 749 N N . TRP A 1 92 ? -9.553 -12.911 -0.436 1.00 83.75 92 TRP A N 1
ATOM 750 C CA . TRP A 1 92 ? -10.951 -12.591 -0.708 1.00 83.75 92 TRP A CA 1
ATOM 751 C C . TRP A 1 92 ? -11.042 -11.701 -1.964 1.00 83.75 92 TRP A C 1
ATOM 753 O O . TRP A 1 92 ? -10.982 -10.479 -1.857 1.00 83.75 92 TRP A O 1
ATOM 763 N N . PRO A 1 93 ? -11.240 -12.264 -3.174 1.00 73.44 93 PRO A N 1
ATOM 764 C CA . PRO A 1 93 ? -11.191 -11.500 -4.430 1.00 73.44 93 PRO A CA 1
ATOM 765 C C . PRO A 1 93 ? -12.435 -10.637 -4.717 1.00 73.44 93 PRO A C 1
ATOM 767 O O . PRO A 1 93 ? -12.432 -9.851 -5.658 1.00 73.44 93 PRO A O 1
ATOM 770 N N . VAL A 1 94 ? -13.517 -10.814 -3.955 1.00 79.12 94 VAL A N 1
ATOM 771 C CA . VAL A 1 94 ? -14.803 -10.114 -4.146 1.00 79.12 94 VAL A CA 1
ATOM 772 C C . VAL A 1 94 ? -14.767 -8.660 -3.663 1.00 79.12 94 VAL A C 1
ATOM 774 O O . VAL A 1 94 ? -15.484 -7.830 -4.213 1.00 79.12 94 VAL A O 1
ATOM 777 N N . GLU A 1 95 ? -13.946 -8.338 -2.661 1.00 85.50 95 GLU A N 1
ATOM 778 C CA . GLU A 1 95 ? -13.852 -6.984 -2.108 1.00 85.50 95 GLU A CA 1
ATOM 779 C C . GLU A 1 95 ? -12.453 -6.398 -2.331 1.00 85.50 95 GLU A C 1
ATOM 781 O O . GLU A 1 95 ? -11.459 -7.122 -2.218 1.00 85.50 95 GLU A O 1
ATOM 786 N N . PRO A 1 96 ? -12.348 -5.094 -2.647 1.00 89.19 96 PRO A N 1
ATOM 787 C CA . PRO A 1 96 ? -11.056 -4.462 -2.856 1.00 89.19 96 PRO A CA 1
ATOM 788 C C . PRO A 1 96 ? -10.235 -4.470 -1.563 1.00 89.19 96 PRO A C 1
ATOM 790 O O . PRO A 1 96 ? -10.772 -4.363 -0.457 1.00 89.19 96 PRO A O 1
ATOM 793 N N . ALA A 1 97 ? -8.915 -4.568 -1.715 1.00 95.00 97 ALA A N 1
ATOM 794 C CA . ALA A 1 97 ? -7.995 -4.300 -0.621 1.00 95.00 97 ALA A CA 1
ATOM 795 C C . ALA A 1 97 ? -8.077 -2.816 -0.231 1.00 95.00 97 ALA A C 1
ATOM 797 O O . ALA A 1 97 ? -8.184 -1.949 -1.102 1.00 95.00 97 ALA A O 1
ATOM 798 N N . LEU A 1 98 ? -7.999 -2.537 1.070 1.00 96.44 98 LEU A N 1
ATOM 799 C CA . LEU A 1 98 ? -7.953 -1.182 1.613 1.00 96.44 98 LEU A CA 1
ATOM 800 C C . LEU A 1 98 ? -6.610 -0.960 2.299 1.00 96.44 98 LEU A C 1
ATOM 802 O O . LEU A 1 98 ? -6.249 -1.708 3.208 1.00 96.44 98 LEU A O 1
ATOM 806 N N . LEU A 1 99 ? -5.893 0.084 1.895 1.00 97.19 99 LEU A N 1
ATOM 807 C CA . LEU A 1 99 ? -4.701 0.560 2.596 1.00 97.19 99 LEU A CA 1
ATOM 808 C C . LEU A 1 99 ? -4.961 1.962 3.160 1.00 97.19 99 LEU A C 1
ATOM 810 O O . LEU A 1 99 ? -5.685 2.733 2.531 1.00 97.19 99 LEU A O 1
ATOM 814 N N . PRO A 1 100 ? -4.385 2.313 4.321 1.00 97.12 100 PRO A N 1
ATOM 815 C CA . PRO A 1 100 ? -4.527 3.644 4.891 1.00 97.12 100 PRO A CA 1
ATOM 816 C C . PRO A 1 100 ? -3.784 4.662 4.019 1.00 97.12 100 PRO A C 1
ATOM 818 O O . PRO A 1 100 ? -2.726 4.374 3.463 1.00 97.12 100 PRO A O 1
ATOM 821 N N . SER A 1 101 ? -4.296 5.876 3.883 1.00 96.62 101 SER A N 1
ATOM 822 C CA . SER A 1 101 ? -3.543 6.949 3.232 1.00 96.62 101 SER A CA 1
ATOM 823 C C . SER A 1 101 ? -2.393 7.393 4.137 1.00 96.62 101 SER A C 1
ATOM 825 O O . SER A 1 101 ? -2.635 7.827 5.261 1.00 96.62 101 SER A O 1
ATOM 827 N N . LEU A 1 102 ? -1.145 7.335 3.665 1.00 94.62 102 LEU A N 1
ATOM 828 C CA . LEU A 1 102 ? -0.008 7.873 4.431 1.00 94.62 102 LEU A CA 1
ATOM 829 C C . LEU A 1 102 ? 0.020 9.411 4.453 1.00 94.62 102 LEU A C 1
ATOM 831 O O . LEU A 1 102 ? 0.765 9.994 5.230 1.00 94.62 102 LEU A O 1
ATOM 835 N N . ILE A 1 103 ? -0.772 10.063 3.593 1.00 93.94 103 ILE A N 1
ATOM 836 C CA . ILE A 1 103 ? -0.860 11.527 3.492 1.00 93.94 103 ILE A CA 1
ATOM 837 C C . ILE A 1 103 ? -1.967 12.066 4.403 1.00 93.94 103 ILE A C 1
ATOM 839 O O . ILE A 1 103 ? -1.801 13.112 5.025 1.00 93.94 103 ILE A O 1
ATOM 843 N N . GLN A 1 104 ? -3.114 11.381 4.453 1.00 96.25 104 GLN A N 1
ATOM 844 C CA . GLN A 1 104 ? -4.298 11.861 5.179 1.00 96.25 104 GLN A CA 1
ATOM 845 C C . GLN A 1 104 ? -4.362 11.383 6.635 1.00 96.25 104 GLN A C 1
ATOM 847 O O . GLN A 1 104 ? -5.228 11.831 7.380 1.00 96.25 104 GLN A O 1
ATOM 852 N N . ASN A 1 105 ? -3.453 10.499 7.048 1.00 96.81 105 ASN A N 1
ATOM 853 C CA . ASN A 1 105 ? -3.318 10.053 8.432 1.00 96.81 105 ASN A CA 1
ATOM 854 C C . ASN A 1 105 ? -1.955 10.463 8.999 1.00 96.81 105 ASN A C 1
ATOM 856 O O . ASN A 1 105 ? -1.005 10.693 8.251 1.00 96.81 105 ASN A O 1
ATOM 860 N N . ASN A 1 106 ? -1.832 10.482 10.327 1.00 96.12 106 ASN A N 1
ATOM 861 C CA . ASN A 1 106 ? -0.531 10.571 10.977 1.00 96.12 106 ASN A CA 1
ATOM 862 C C . ASN A 1 106 ? 0.198 9.227 10.839 1.00 96.12 106 ASN A C 1
ATOM 864 O O . ASN A 1 106 ? -0.071 8.293 11.594 1.00 96.12 106 ASN A O 1
ATOM 868 N N . ALA A 1 107 ? 1.074 9.114 9.844 1.00 94.38 107 ALA A N 1
ATOM 869 C CA . ALA A 1 107 ? 1.840 7.907 9.571 1.00 94.38 107 ALA A CA 1
ATOM 870 C C . ALA A 1 107 ? 3.271 8.024 10.105 1.00 94.38 107 ALA A C 1
ATOM 872 O O . ALA A 1 107 ? 4.036 8.889 9.681 1.00 94.38 107 ALA A O 1
ATOM 873 N N . GLU A 1 108 ? 3.655 7.110 10.993 1.00 92.44 108 GLU A N 1
ATOM 874 C CA . GLU A 1 108 ? 4.985 7.090 11.600 1.00 92.44 108 GLU A CA 1
ATOM 875 C C . GLU A 1 108 ? 5.669 5.737 11.356 1.00 92.44 108 GLU A C 1
ATOM 877 O O . GLU A 1 108 ? 5.191 4.706 11.845 1.00 92.44 108 GLU A O 1
ATOM 882 N N . PRO A 1 109 ? 6.778 5.703 10.593 1.00 88.19 109 PRO A N 1
ATOM 883 C CA . PRO A 1 109 ? 7.512 4.473 10.348 1.00 88.19 109 PRO A CA 1
ATOM 884 C C . PRO A 1 109 ? 8.354 4.086 11.567 1.00 88.19 109 PRO A C 1
ATOM 886 O O . PRO A 1 109 ? 9.061 4.909 12.148 1.00 88.19 109 PRO A O 1
ATOM 889 N N . ASN A 1 110 ? 8.347 2.800 11.897 1.00 85.25 110 ASN A N 1
ATOM 890 C CA . ASN A 1 110 ? 9.201 2.194 12.905 1.00 85.25 110 ASN A CA 1
ATOM 891 C C . ASN A 1 110 ? 10.057 1.090 12.253 1.00 85.25 110 ASN A C 1
ATOM 893 O O . ASN A 1 110 ? 9.506 0.103 11.757 1.00 85.25 110 ASN A O 1
ATOM 897 N N . PRO A 1 111 ? 11.394 1.236 12.193 1.00 79.25 111 PRO A N 1
ATOM 898 C CA . PRO A 1 111 ? 12.271 0.208 11.640 1.00 79.25 111 PRO A CA 1
ATOM 899 C C . PRO A 1 111 ? 12.130 -1.131 12.365 1.00 79.25 111 PRO A C 1
ATOM 901 O O . PRO A 1 111 ? 12.263 -1.208 13.585 1.00 79.25 111 PRO A O 1
ATOM 904 N N . VAL A 1 112 ? 11.927 -2.201 11.595 1.00 70.12 112 VAL A N 1
ATOM 905 C CA . VAL A 1 112 ? 11.848 -3.573 12.103 1.00 70.12 112 VAL A CA 1
ATOM 906 C C . VAL A 1 112 ? 13.037 -4.349 11.557 1.00 70.12 112 VAL A C 1
ATOM 908 O O . VAL A 1 112 ? 13.129 -4.602 10.356 1.00 70.12 112 VAL A O 1
ATOM 911 N N . TYR A 1 113 ? 13.953 -4.721 12.448 1.00 59.09 113 TYR A N 1
ATOM 912 C CA . TYR A 1 113 ? 15.159 -5.482 12.100 1.00 59.09 113 TYR A CA 1
ATOM 913 C C . TYR A 1 113 ? 14.952 -6.999 12.167 1.00 59.09 113 TYR A C 1
ATOM 915 O O . TYR A 1 113 ? 15.728 -7.750 11.584 1.00 59.09 113 TYR A O 1
ATOM 923 N N . GLU A 1 114 ? 13.901 -7.449 12.854 1.00 62.12 114 GLU A N 1
ATOM 924 C CA . GLU A 1 114 ? 13.554 -8.858 12.992 1.00 62.12 114 GLU A CA 1
ATOM 925 C C . GLU A 1 114 ? 12.030 -8.998 12.971 1.00 62.12 114 GLU A C 1
ATOM 927 O O . GLU A 1 114 ? 11.333 -8.445 13.823 1.00 62.12 114 GLU A O 1
ATOM 932 N N . VAL A 1 115 ? 11.508 -9.703 11.966 1.00 61.97 115 VAL A N 1
ATOM 933 C CA . VAL A 1 115 ? 10.081 -10.031 11.893 1.00 61.97 115 VAL A CA 1
ATOM 934 C C . VAL A 1 115 ? 9.848 -11.199 12.831 1.00 61.97 115 VAL A C 1
ATOM 936 O O . VAL A 1 115 ? 10.264 -12.322 12.536 1.00 61.97 115 VAL A O 1
ATOM 939 N N . LYS A 1 116 ? 9.195 -10.943 13.962 1.00 59.06 116 LYS A N 1
ATOM 940 C CA . LYS A 1 116 ? 8.719 -12.025 14.809 1.00 59.06 116 LYS A CA 1
ATOM 941 C C . LYS A 1 116 ? 7.422 -12.577 14.193 1.00 59.06 116 LYS A C 1
ATOM 943 O O . LYS A 1 116 ? 6.504 -11.805 13.918 1.00 59.06 116 LYS A O 1
ATOM 948 N N . PRO A 1 117 ? 7.369 -13.876 13.859 1.00 58.06 117 PRO A N 1
ATOM 949 C CA . PRO A 1 117 ? 6.221 -14.482 13.189 1.00 58.06 117 PRO A CA 1
ATOM 950 C C . PRO A 1 117 ? 5.129 -14.884 14.190 1.00 58.06 117 PRO A C 1
ATOM 952 O O . PRO A 1 117 ? 4.392 -15.821 13.931 1.00 58.06 117 PRO A O 1
ATOM 955 N N . ASP A 1 118 ? 5.078 -14.267 15.364 1.00 54.44 118 ASP A N 1
ATOM 956 C CA . ASP A 1 118 ? 4.342 -14.770 16.518 1.00 54.44 118 ASP A CA 1
ATOM 957 C C . ASP A 1 118 ? 2.834 -14.486 16.474 1.00 54.44 118 ASP A C 1
ATOM 959 O O . ASP A 1 118 ? 2.113 -15.194 17.169 1.00 54.44 118 ASP A O 1
ATOM 963 N N . GLU A 1 119 ? 2.333 -13.559 15.638 1.00 56.06 119 GLU A N 1
ATOM 964 C CA . GLU A 1 119 ? 0.885 -13.319 15.485 1.00 56.06 119 GLU A CA 1
ATOM 965 C C . GLU A 1 119 ? 0.464 -12.798 14.085 1.00 56.06 119 GLU A C 1
ATOM 967 O O . GLU A 1 119 ? 1.124 -11.960 13.462 1.00 56.06 119 GLU A O 1
ATOM 972 N N . GLY A 1 120 ? -0.699 -13.261 13.602 1.00 63.28 120 GLY A N 1
ATOM 973 C CA . GLY A 1 120 ? -1.460 -12.646 12.503 1.00 63.28 120 GLY A CA 1
ATOM 974 C C . GLY A 1 120 ? -0.925 -12.879 11.082 1.00 63.28 120 GLY A C 1
ATOM 975 O O . GLY A 1 120 ? -0.354 -13.918 10.750 1.00 63.28 120 GLY A O 1
ATOM 976 N N . LEU A 1 121 ? -1.145 -11.897 10.199 1.00 66.88 121 LEU A N 1
ATOM 977 C CA . LEU A 1 121 ? -0.778 -11.979 8.779 1.00 66.88 121 LEU A CA 1
ATOM 978 C C . LEU A 1 121 ? 0.732 -12.179 8.562 1.00 66.88 121 LEU A C 1
ATOM 980 O O . LEU A 1 121 ? 1.146 -12.815 7.592 1.00 66.88 121 LEU A O 1
ATOM 984 N N . ASN A 1 122 ? 1.559 -11.686 9.483 1.00 66.81 122 ASN A N 1
ATOM 985 C CA . ASN A 1 122 ? 3.009 -11.805 9.398 1.00 66.81 122 ASN A CA 1
ATOM 986 C C . ASN A 1 122 ? 3.484 -13.262 9.466 1.00 66.81 122 ASN A C 1
ATOM 988 O O . ASN A 1 122 ? 4.420 -13.600 8.747 1.00 66.81 122 ASN A O 1
ATOM 992 N N . GLU A 1 123 ? 2.847 -14.142 10.247 1.00 69.06 123 GLU A N 1
ATOM 993 C CA . GLU A 1 123 ? 3.208 -15.569 10.322 1.00 69.06 123 GLU A CA 1
ATOM 994 C C . GLU A 1 123 ? 2.950 -16.285 8.988 1.00 69.06 123 GLU A C 1
ATOM 996 O O . GLU A 1 123 ? 3.840 -16.925 8.410 1.00 69.06 123 GLU A O 1
ATOM 1001 N N . LEU A 1 124 ? 1.733 -16.124 8.453 1.00 66.31 124 LEU A N 1
ATOM 1002 C CA . LEU A 1 124 ? 1.331 -16.728 7.184 1.00 66.31 124 LEU A CA 1
ATOM 1003 C C . LEU A 1 124 ? 2.223 -16.233 6.051 1.00 66.31 124 LEU A C 1
ATOM 1005 O O . LEU A 1 124 ? 2.723 -17.014 5.243 1.00 66.31 124 LEU A O 1
ATOM 1009 N N . VAL A 1 125 ? 2.447 -14.924 5.980 1.00 65.38 125 VAL A N 1
ATOM 1010 C CA . VAL A 1 125 ? 3.233 -14.365 4.890 1.00 65.38 125 VAL A CA 1
ATOM 1011 C C . VAL A 1 125 ? 4.715 -14.724 5.084 1.00 65.38 125 VAL A C 1
ATOM 1013 O O . VAL A 1 125 ? 5.400 -15.012 4.102 1.00 65.38 125 VAL A O 1
ATOM 1016 N N . SER A 1 126 ? 5.210 -14.833 6.325 1.00 70.88 126 SER A N 1
ATOM 1017 C CA . SER A 1 126 ? 6.566 -15.328 6.620 1.00 70.88 126 SER A CA 1
ATOM 1018 C C . SER A 1 126 ? 6.787 -16.744 6.107 1.00 70.88 126 SER A C 1
ATOM 1020 O O . SER A 1 126 ? 7.810 -17.000 5.474 1.00 70.88 126 SER A O 1
ATOM 1022 N N . SER A 1 127 ? 5.831 -17.647 6.324 1.00 69.38 127 SER A N 1
ATOM 1023 C CA . SER A 1 127 ? 5.923 -19.035 5.858 1.00 69.38 127 SER A CA 1
ATOM 1024 C C . SER A 1 127 ? 5.714 -19.171 4.345 1.00 69.38 127 SER A C 1
ATOM 1026 O O . SER A 1 127 ? 6.471 -19.888 3.689 1.00 69.38 127 SER A O 1
ATOM 1028 N N . ALA A 1 128 ? 4.751 -18.446 3.768 1.00 69.81 128 ALA A N 1
ATOM 1029 C CA . ALA A 1 128 ? 4.412 -18.534 2.347 1.00 69.81 128 ALA A CA 1
ATOM 1030 C C . ALA A 1 128 ? 5.386 -17.772 1.429 1.00 69.81 128 ALA A C 1
ATOM 1032 O O . ALA A 1 128 ? 5.662 -18.217 0.314 1.00 69.81 128 ALA A O 1
ATOM 1033 N N . TYR A 1 129 ? 5.922 -16.635 1.883 1.00 65.94 129 TYR A N 1
ATOM 1034 C CA . TYR A 1 129 ? 6.723 -15.717 1.061 1.00 65.94 129 TYR A CA 1
ATOM 1035 C C . TYR A 1 129 ? 8.134 -15.450 1.611 1.00 65.94 129 TYR A C 1
ATOM 1037 O O . TYR A 1 129 ? 8.942 -14.809 0.935 1.00 65.94 129 TYR A O 1
ATOM 1045 N N . GLY A 1 130 ? 8.478 -15.982 2.790 1.00 66.31 130 GLY A N 1
ATOM 1046 C CA . GLY A 1 130 ? 9.831 -15.904 3.349 1.00 66.31 130 GLY A CA 1
ATOM 1047 C C . GLY A 1 130 ? 10.195 -14.532 3.920 1.00 66.31 130 GLY A C 1
ATOM 1048 O O . GLY A 1 130 ? 11.323 -14.080 3.728 1.00 66.31 130 GLY A O 1
ATOM 1049 N N . LEU A 1 131 ? 9.258 -13.858 4.594 1.00 64.94 131 LEU A N 1
ATOM 1050 C CA . LEU A 1 131 ? 9.454 -12.508 5.152 1.00 64.94 131 LEU A CA 1
ATOM 1051 C C . LEU A 1 131 ? 10.595 -12.390 6.169 1.00 64.94 131 LEU A C 1
ATOM 1053 O O . LEU A 1 131 ? 11.188 -11.327 6.303 1.00 64.94 131 LEU A O 1
ATOM 1057 N N . ASN A 1 132 ? 10.995 -13.474 6.829 1.00 61.50 132 ASN A N 1
ATOM 1058 C CA . ASN A 1 132 ? 12.183 -13.484 7.689 1.00 61.50 132 ASN A CA 1
ATOM 1059 C C . ASN A 1 132 ? 13.513 -13.244 6.934 1.00 61.50 132 ASN A C 1
ATOM 1061 O O . ASN A 1 132 ? 14.578 -13.258 7.543 1.00 61.50 132 ASN A O 1
ATOM 1065 N N . LYS A 1 133 ? 13.471 -13.051 5.609 1.00 67.50 133 LYS A N 1
ATOM 1066 C CA . LYS A 1 133 ? 14.631 -12.797 4.741 1.00 67.50 133 LYS A CA 1
ATOM 1067 C C . LYS A 1 133 ? 14.644 -11.390 4.143 1.00 67.50 133 LYS A C 1
ATOM 1069 O O . LYS A 1 133 ? 15.366 -11.157 3.170 1.00 67.50 133 LYS A O 1
ATOM 1074 N N . PHE A 1 134 ? 13.822 -10.474 4.653 1.00 72.44 134 PHE A N 1
ATOM 1075 C CA . PHE A 1 134 ? 13.792 -9.108 4.149 1.00 72.44 134 PHE A CA 1
ATOM 1076 C C . PHE A 1 134 ? 15.161 -8.430 4.247 1.00 72.44 134 PHE A C 1
ATOM 1078 O O . PHE A 1 134 ? 15.872 -8.564 5.236 1.00 72.44 134 PHE A O 1
ATOM 1085 N N . MET A 1 135 ? 15.522 -7.685 3.200 1.00 76.38 135 MET A N 1
ATOM 1086 C CA . MET A 1 135 ? 16.697 -6.811 3.215 1.00 76.38 135 MET A CA 1
ATOM 1087 C C . MET A 1 135 ? 16.514 -5.708 4.260 1.00 76.38 135 MET A C 1
ATOM 1089 O O . MET A 1 135 ? 17.451 -5.362 4.971 1.00 76.38 135 MET A O 1
ATOM 1093 N N . PHE A 1 136 ? 15.302 -5.162 4.317 1.00 77.19 136 PHE A N 1
ATOM 1094 C CA . PHE A 1 136 ? 14.838 -4.232 5.332 1.00 77.19 136 PHE A CA 1
ATOM 1095 C C . PHE A 1 136 ? 13.313 -4.302 5.421 1.00 77.19 136 PHE A C 1
ATOM 1097 O O . PHE A 1 136 ? 12.631 -4.674 4.455 1.00 77.19 136 PHE A O 1
ATOM 1104 N N . SER A 1 137 ? 12.795 -3.925 6.585 1.00 82.81 137 SER A N 1
ATOM 1105 C CA . SER A 1 137 ? 11.367 -3.847 6.860 1.00 82.81 137 SER A CA 1
ATOM 1106 C C . SER A 1 137 ? 11.043 -2.731 7.844 1.00 82.81 137 SER A C 1
ATOM 1108 O O . SER A 1 137 ? 11.874 -2.354 8.671 1.00 82.81 137 SER A O 1
ATOM 1110 N N . TYR A 1 138 ? 9.817 -2.227 7.765 1.00 84.88 138 TYR A N 1
ATOM 1111 C CA . TYR A 1 138 ? 9.278 -1.220 8.673 1.00 84.88 138 TYR A CA 1
ATOM 1112 C C . TYR A 1 138 ? 7.850 -1.607 9.042 1.00 84.88 138 TYR A C 1
ATOM 1114 O O . TYR A 1 138 ? 7.091 -2.045 8.173 1.00 84.88 138 TYR A O 1
ATOM 1122 N N . SER A 1 139 ? 7.472 -1.418 10.304 1.00 88.25 139 SER A N 1
ATOM 1123 C CA . SER A 1 139 ? 6.062 -1.267 10.644 1.00 88.25 139 SER A CA 1
ATOM 1124 C C . SER A 1 139 ? 5.688 0.207 10.543 1.00 88.25 139 SER A C 1
ATOM 1126 O O . SER A 1 139 ? 6.542 1.087 10.653 1.00 88.25 139 SER A O 1
ATOM 1128 N N . ILE A 1 140 ? 4.426 0.494 10.253 1.00 91.25 140 ILE A N 1
ATOM 1129 C CA . ILE A 1 140 ? 3.923 1.866 10.220 1.00 91.25 140 ILE A CA 1
ATOM 1130 C C . ILE A 1 140 ? 2.780 1.961 11.214 1.00 91.25 140 ILE A C 1
ATOM 1132 O O . ILE A 1 140 ? 1.784 1.238 11.111 1.00 91.25 140 ILE A O 1
ATOM 1136 N N . ARG A 1 141 ? 2.944 2.877 12.166 1.00 93.88 141 ARG A N 1
ATOM 1137 C CA . ARG A 1 141 ? 1.875 3.345 13.037 1.00 93.88 141 ARG A CA 1
ATOM 1138 C C . ARG A 1 141 ? 1.007 4.311 12.243 1.00 93.88 141 ARG A C 1
ATOM 1140 O O . ARG A 1 141 ? 1.536 5.209 11.592 1.00 93.88 141 ARG A O 1
ATOM 1147 N N . ILE A 1 142 ? -0.306 4.118 12.291 1.00 96.38 142 ILE A N 1
ATOM 1148 C CA . ILE A 1 142 ? -1.278 4.992 11.629 1.00 96.38 142 ILE A CA 1
ATOM 1149 C C . ILE A 1 142 ? -2.179 5.580 12.700 1.00 96.38 142 ILE A C 1
ATOM 1151 O O . ILE A 1 142 ? -2.861 4.845 13.416 1.00 96.38 142 ILE A O 1
ATOM 1155 N N . ASN A 1 143 ? -2.163 6.906 12.811 1.00 95.56 143 ASN A N 1
ATOM 1156 C CA . ASN A 1 143 ? -2.764 7.639 13.916 1.00 95.56 143 ASN A CA 1
ATOM 1157 C C . ASN A 1 143 ? -2.250 7.039 15.234 1.00 95.56 143 ASN A C 1
ATOM 1159 O O . ASN A 1 143 ? -1.042 7.040 15.456 1.00 95.56 143 ASN A O 1
ATOM 1163 N N . ASP A 1 144 ? -3.110 6.454 16.063 1.00 92.75 144 ASP A N 1
ATOM 1164 C CA . ASP A 1 144 ? -2.718 5.853 17.346 1.00 92.75 144 ASP A CA 1
ATOM 1165 C C . ASP A 1 144 ? -2.728 4.318 17.350 1.00 92.75 144 ASP A C 1
ATOM 1167 O O . ASP A 1 144 ? -2.660 3.684 18.403 1.00 92.75 144 ASP A O 1
ATOM 1171 N N . ILE A 1 145 ? -2.769 3.703 16.167 1.00 93.00 145 ILE A N 1
ATOM 1172 C CA . ILE A 1 145 ? -2.765 2.250 16.009 1.00 93.00 145 ILE A CA 1
ATOM 1173 C C . ILE A 1 145 ? -1.362 1.792 15.613 1.00 93.00 145 ILE A C 1
ATOM 1175 O O . ILE A 1 145 ? -0.884 2.058 14.505 1.00 93.00 145 ILE A O 1
ATOM 1179 N N . ASN A 1 146 ? -0.704 1.093 16.536 1.00 89.94 146 ASN A N 1
ATOM 1180 C CA . ASN A 1 146 ? 0.603 0.485 16.303 1.00 89.94 146 ASN A CA 1
ATOM 1181 C C . ASN A 1 146 ? 0.502 -0.699 15.339 1.00 89.94 146 ASN A C 1
ATOM 1183 O O . ASN A 1 146 ? -0.531 -1.360 15.261 1.00 89.94 146 ASN A O 1
ATOM 1187 N N . ASP A 1 147 ? 1.595 -0.949 14.617 1.00 86.19 147 ASP A N 1
ATOM 1188 C CA . ASP A 1 147 ? 1.765 -2.101 13.723 1.00 86.19 147 ASP A CA 1
ATOM 1189 C C . ASP A 1 147 ? 0.640 -2.279 12.688 1.00 86.19 147 ASP A C 1
ATOM 1191 O O . ASP A 1 147 ? 0.394 -3.384 12.197 1.00 86.19 147 ASP A O 1
ATOM 1195 N N . PHE A 1 148 ? -0.011 -1.167 12.314 1.00 92.31 148 PHE A N 1
ATOM 1196 C CA . PHE A 1 148 ? -1.131 -1.152 11.377 1.00 92.31 148 PHE A CA 1
ATOM 1197 C C . PHE A 1 148 ? -0.722 -1.757 10.038 1.00 92.31 148 PHE A C 1
ATOM 1199 O O . PHE A 1 148 ? -1.410 -2.616 9.476 1.00 92.31 148 PHE A O 1
ATOM 1206 N N . LEU A 1 149 ? 0.420 -1.288 9.534 1.00 92.06 149 LEU A N 1
ATOM 1207 C CA . LEU A 1 149 ? 1.039 -1.817 8.337 1.00 92.06 149 LEU A CA 1
ATOM 1208 C C . LEU A 1 149 ? 2.388 -2.420 8.652 1.00 92.06 149 LEU A C 1
ATOM 1210 O O . LEU A 1 149 ? 3.129 -1.938 9.506 1.00 92.06 149 LEU A O 1
ATOM 1214 N N . PHE A 1 150 ? 2.737 -3.403 7.845 1.00 89.31 150 PHE A N 1
ATOM 1215 C CA . PHE A 1 150 ? 4.089 -3.880 7.701 1.00 89.31 150 PHE A CA 1
ATOM 1216 C C . PHE A 1 150 ? 4.503 -3.761 6.234 1.00 89.31 150 PHE A C 1
ATOM 1218 O O . PHE A 1 150 ? 3.756 -4.137 5.330 1.00 89.31 150 PHE A O 1
ATOM 1225 N N . ILE A 1 151 ? 5.706 -3.250 5.989 1.00 89.44 151 ILE A N 1
ATOM 1226 C CA . ILE A 1 151 ? 6.297 -3.175 4.657 1.00 89.44 151 ILE A CA 1
ATOM 1227 C C . ILE A 1 151 ? 7.649 -3.866 4.674 1.00 89.44 151 ILE A C 1
ATOM 1229 O O . ILE A 1 151 ? 8.474 -3.602 5.548 1.00 89.44 151 ILE A O 1
ATOM 1233 N N . GLY A 1 152 ? 7.908 -4.707 3.677 1.00 87.50 152 GLY A N 1
ATOM 1234 C CA . GLY A 1 152 ? 9.200 -5.369 3.541 1.00 87.50 152 GLY A CA 1
ATOM 1235 C C . GLY A 1 152 ? 9.666 -5.507 2.098 1.00 87.50 152 GLY A C 1
ATOM 1236 O O . GLY A 1 152 ? 8.863 -5.646 1.170 1.00 87.50 152 GLY A O 1
ATOM 1237 N N . VAL A 1 153 ? 10.993 -5.497 1.925 1.00 88.06 153 VAL A N 1
ATOM 1238 C CA . VAL A 1 153 ? 11.659 -5.605 0.618 1.00 88.06 153 VAL A CA 1
ATOM 1239 C C . VAL A 1 153 ? 12.601 -6.799 0.548 1.00 88.06 153 VAL A C 1
ATOM 1241 O O . VAL A 1 153 ? 13.593 -6.877 1.273 1.00 88.06 153 VAL A O 1
ATOM 1244 N N . LEU A 1 154 ? 12.306 -7.752 -0.336 1.00 86.94 154 LEU A N 1
ATOM 1245 C CA . LEU A 1 154 ? 13.147 -8.920 -0.607 1.00 86.94 154 LEU A CA 1
ATOM 1246 C C . LEU A 1 154 ? 14.016 -8.659 -1.833 1.00 86.94 154 LEU A C 1
ATOM 1248 O O . LEU A 1 154 ? 13.522 -8.220 -2.869 1.00 86.94 154 LEU A O 1
ATOM 1252 N N . ASN A 1 155 ? 15.298 -9.008 -1.755 1.00 85.56 155 ASN A N 1
ATOM 1253 C CA . ASN A 1 155 ? 16.165 -9.026 -2.929 1.00 85.56 155 ASN A CA 1
ATOM 1254 C C . ASN A 1 155 ? 16.089 -10.390 -3.627 1.00 85.56 155 ASN A C 1
ATOM 1256 O O . ASN A 1 155 ? 16.382 -11.410 -3.004 1.00 85.56 155 ASN A O 1
ATOM 1260 N N . LYS A 1 156 ? 15.734 -10.420 -4.916 1.00 86.06 156 LYS A N 1
ATOM 1261 C CA . LYS A 1 156 ? 15.743 -11.637 -5.750 1.00 86.06 156 LYS A CA 1
ATOM 1262 C C . LYS A 1 156 ? 16.877 -11.641 -6.782 1.00 86.06 156 LYS A C 1
ATOM 1264 O O . LYS A 1 156 ? 16.879 -12.465 -7.693 1.00 86.06 156 LYS A O 1
ATOM 1269 N N . GLY A 1 157 ? 17.841 -10.727 -6.665 1.00 83.38 157 GLY A N 1
ATOM 1270 C CA . GLY A 1 157 ? 18.981 -10.595 -7.573 1.00 83.38 157 GLY A CA 1
ATOM 1271 C C . GLY A 1 157 ? 18.651 -9.759 -8.809 1.00 83.38 157 GLY A C 1
ATOM 1272 O O . GLY A 1 157 ? 19.246 -8.705 -8.994 1.00 83.38 157 GLY A O 1
ATOM 1273 N N . PHE A 1 158 ? 17.686 -10.198 -9.623 1.00 84.38 158 PHE A N 1
ATOM 1274 C CA . PHE A 1 158 ? 17.273 -9.493 -10.854 1.00 84.38 158 PHE A CA 1
ATOM 1275 C C . PHE A 1 158 ? 16.151 -8.466 -10.643 1.00 84.38 158 PHE A C 1
ATOM 1277 O O . PHE A 1 158 ? 15.882 -7.640 -11.508 1.00 84.38 158 PHE A O 1
ATOM 1284 N N . TYR A 1 159 ? 15.455 -8.550 -9.513 1.00 89.12 159 TYR A N 1
ATOM 1285 C CA . TYR A 1 159 ? 14.401 -7.625 -9.116 1.00 89.12 159 TYR A CA 1
ATOM 1286 C C . TYR A 1 159 ? 14.257 -7.646 -7.594 1.00 89.12 159 TYR A C 1
ATOM 1288 O O . TYR A 1 159 ? 14.753 -8.554 -6.914 1.00 89.12 159 TYR A O 1
ATOM 1296 N N . LYS A 1 160 ? 13.576 -6.642 -7.051 1.00 90.06 160 LYS A N 1
ATOM 1297 C CA . LYS A 1 160 ? 13.139 -6.599 -5.656 1.00 90.06 160 LYS A CA 1
ATOM 1298 C C . LYS A 1 160 ? 11.661 -6.959 -5.583 1.00 90.06 160 LYS A C 1
ATOM 1300 O O . LYS A 1 160 ? 10.886 -6.517 -6.426 1.00 90.06 160 LYS A O 1
ATOM 1305 N N . GLU A 1 161 ? 11.264 -7.726 -4.577 1.00 91.81 161 GLU A N 1
ATOM 1306 C CA . GLU A 1 161 ? 9.849 -7.870 -4.230 1.00 91.81 161 GLU A CA 1
ATOM 1307 C C . GLU A 1 161 ? 9.524 -6.925 -3.081 1.00 91.81 161 GLU A C 1
ATOM 1309 O O . GLU A 1 161 ? 10.210 -6.946 -2.060 1.00 91.81 161 GLU A O 1
ATOM 1314 N N . VAL A 1 162 ? 8.476 -6.126 -3.240 1.00 92.31 162 VAL A N 1
ATOM 1315 C CA . VAL A 1 162 ? 7.936 -5.267 -2.186 1.00 92.31 162 VAL A CA 1
ATOM 1316 C C . VAL A 1 162 ? 6.602 -5.845 -1.746 1.00 92.31 162 VAL A C 1
ATOM 1318 O O . VAL A 1 162 ? 5.730 -6.091 -2.582 1.00 92.31 162 VAL A O 1
ATOM 1321 N N . TYR A 1 163 ? 6.449 -6.042 -0.442 1.00 92.00 163 TYR A N 1
ATOM 1322 C CA . TYR A 1 163 ? 5.201 -6.469 0.177 1.00 92.00 163 TYR A CA 1
ATOM 1323 C C . TYR A 1 163 ? 4.695 -5.370 1.098 1.00 92.00 163 TYR A C 1
ATOM 1325 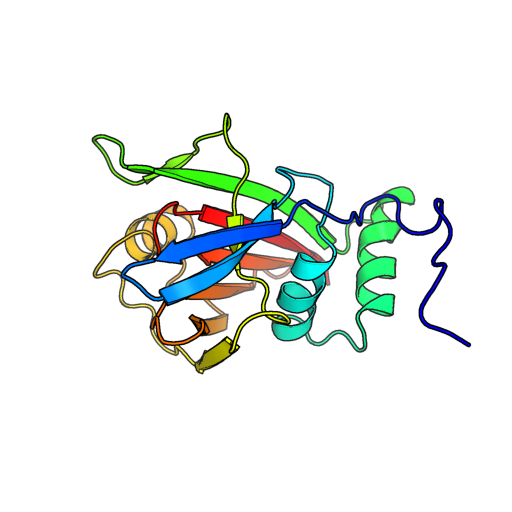O O . TYR A 1 163 ? 5.463 -4.850 1.906 1.00 92.00 163 TYR A O 1
ATOM 1333 N N . ILE A 1 164 ? 3.408 -5.055 0.988 1.00 93.44 164 ILE A N 1
ATOM 1334 C CA . ILE A 1 164 ? 2.679 -4.221 1.943 1.00 93.44 164 ILE A CA 1
ATOM 1335 C C . ILE A 1 164 ? 1.603 -5.096 2.563 1.00 93.44 164 ILE A C 1
ATOM 1337 O O . ILE A 1 164 ? 0.780 -5.675 1.852 1.00 93.44 164 ILE A O 1
ATOM 1341 N N . LEU A 1 165 ? 1.625 -5.192 3.883 1.00 91.81 165 LEU A N 1
ATOM 1342 C CA . LEU A 1 165 ? 0.693 -5.960 4.686 1.00 91.81 165 LEU A CA 1
ATOM 1343 C C . LEU A 1 165 ? -0.090 -4.997 5.555 1.00 91.81 165 LEU A C 1
ATOM 1345 O O . LEU A 1 165 ? 0.496 -4.176 6.254 1.00 91.81 165 LEU A O 1
ATOM 1349 N N . ARG A 1 166 ? -1.410 -5.121 5.521 1.00 93.06 166 ARG A N 1
ATOM 1350 C CA . ARG A 1 166 ? -2.301 -4.527 6.508 1.00 93.06 166 ARG A CA 1
ATOM 1351 C C . ARG A 1 166 ? -2.645 -5.596 7.531 1.00 93.06 166 ARG A C 1
ATOM 1353 O O . ARG A 1 166 ? -3.283 -6.589 7.184 1.00 93.06 166 ARG A O 1
ATOM 1360 N N . ASN A 1 167 ? -2.239 -5.359 8.774 1.00 88.50 167 ASN A N 1
ATOM 1361 C CA . ASN A 1 167 ? -2.412 -6.290 9.893 1.00 88.50 167 ASN A CA 1
ATOM 1362 C C . ASN A 1 167 ? -3.722 -6.065 10.660 1.00 88.50 167 ASN A C 1
ATOM 1364 O O . ASN A 1 167 ? -4.028 -6.800 11.591 1.00 88.50 167 ASN A O 1
ATOM 1368 N N . ILE A 1 168 ? -4.489 -5.045 10.276 1.00 89.44 168 ILE A N 1
ATOM 1369 C CA . ILE A 1 168 ? -5.744 -4.658 10.916 1.00 89.44 168 ILE A CA 1
ATOM 1370 C C . ILE A 1 168 ? -6.913 -5.024 10.015 1.00 89.44 168 ILE A C 1
ATOM 1372 O O . ILE A 1 168 ? -6.869 -4.759 8.815 1.00 89.44 168 ILE A O 1
ATOM 1376 N N . GLU A 1 169 ? -7.978 -5.578 10.588 1.00 87.81 169 GLU A N 1
ATOM 1377 C CA . GLU A 1 169 ? -9.168 -5.927 9.816 1.00 87.81 169 GLU A CA 1
ATOM 1378 C C . GLU A 1 169 ? -9.799 -4.693 9.120 1.00 87.81 169 GLU A C 1
ATOM 1380 O O . GLU A 1 169 ? -9.859 -3.612 9.710 1.00 87.81 169 GLU A O 1
ATOM 1385 N N . PRO A 1 170 ? -10.265 -4.817 7.863 1.00 88.62 170 PRO A N 1
ATOM 1386 C CA . PRO A 1 170 ? -10.006 -5.944 6.972 1.00 88.62 170 PRO A CA 1
ATOM 1387 C C . PRO A 1 170 ? -8.533 -6.084 6.576 1.00 88.62 170 PRO A C 1
ATOM 1389 O O . PRO A 1 170 ? -7.954 -5.169 5.988 1.00 88.62 170 PRO A O 1
ATOM 1392 N N . MET A 1 171 ? -7.948 -7.254 6.836 1.00 91.69 171 MET A N 1
ATOM 1393 C CA . MET A 1 171 ? -6.553 -7.523 6.487 1.00 91.69 171 MET A CA 1
ATOM 1394 C C . MET A 1 171 ? -6.337 -7.460 4.971 1.00 91.69 171 MET A C 1
ATOM 1396 O O . MET A 1 171 ? -7.237 -7.755 4.177 1.00 91.69 171 MET A O 1
ATOM 1400 N N . ALA A 1 172 ? -5.124 -7.106 4.546 1.00 93.44 172 ALA A N 1
ATOM 1401 C CA . ALA A 1 172 ? -4.781 -7.058 3.129 1.00 93.44 172 ALA A CA 1
ATOM 1402 C C . ALA A 1 172 ? -3.296 -7.323 2.871 1.00 93.44 172 ALA A C 1
ATOM 1404 O O . ALA A 1 172 ? -2.441 -7.032 3.704 1.00 93.44 172 ALA A O 1
ATOM 1405 N N . ILE A 1 173 ? -2.991 -7.829 1.679 1.00 93.06 173 ILE A N 1
ATOM 1406 C CA . ILE A 1 173 ? -1.629 -8.005 1.173 1.00 93.06 173 ILE A CA 1
ATOM 1407 C C . ILE A 1 173 ? -1.520 -7.455 -0.244 1.00 93.06 173 ILE A C 1
ATOM 1409 O O . ILE A 1 173 ? -2.327 -7.773 -1.118 1.00 93.06 173 ILE A O 1
ATOM 1413 N N . VAL A 1 174 ? -0.477 -6.671 -0.489 1.00 94.75 174 VAL A N 1
ATOM 1414 C CA . VAL A 1 174 ? -0.135 -6.151 -1.812 1.00 94.75 174 VAL A CA 1
ATOM 1415 C C . VAL A 1 174 ? 1.299 -6.524 -2.145 1.00 94.75 174 VAL A C 1
ATOM 1417 O O . VAL A 1 174 ? 2.185 -6.395 -1.300 1.00 94.75 174 VAL A O 1
ATOM 1420 N N . LYS A 1 175 ? 1.525 -6.990 -3.376 1.00 94.06 175 LYS A N 1
ATOM 1421 C CA . LYS A 1 175 ? 2.841 -7.399 -3.869 1.00 94.06 175 LYS A CA 1
ATOM 1422 C C . LYS A 1 175 ? 3.215 -6.654 -5.145 1.00 94.06 175 LYS A C 1
ATOM 1424 O O . LYS A 1 175 ? 2.455 -6.648 -6.118 1.00 94.06 175 LYS A O 1
ATOM 1429 N N . TYR A 1 176 ? 4.447 -6.155 -5.177 1.00 94.44 176 TYR A N 1
ATOM 1430 C CA . TYR A 1 176 ? 5.071 -5.555 -6.353 1.00 94.44 176 TYR A CA 1
ATOM 1431 C C . TYR A 1 176 ? 6.419 -6.206 -6.660 1.00 94.44 176 TYR A C 1
ATOM 1433 O O . TYR A 1 176 ? 7.154 -6.587 -5.750 1.00 94.44 176 TYR A O 1
ATOM 1441 N N . ASN A 1 177 ? 6.767 -6.266 -7.943 1.00 93.81 177 ASN A N 1
ATOM 1442 C CA . ASN A 1 177 ? 8.103 -6.577 -8.431 1.00 93.81 177 ASN A CA 1
ATOM 1443 C C . ASN A 1 177 ? 8.728 -5.306 -9.016 1.00 93.81 177 ASN A C 1
ATOM 1445 O O . ASN A 1 177 ? 8.135 -4.664 -9.884 1.00 93.81 177 ASN A O 1
ATOM 1449 N N . ILE A 1 178 ? 9.932 -4.967 -8.562 1.00 91.88 178 ILE A N 1
ATOM 1450 C CA . ILE A 1 178 ? 10.695 -3.796 -9.001 1.00 91.88 178 ILE A CA 1
ATOM 1451 C C . ILE A 1 178 ? 11.968 -4.286 -9.682 1.00 91.88 178 ILE A C 1
ATOM 1453 O O . ILE A 1 178 ? 12.883 -4.776 -9.018 1.00 91.88 178 ILE A O 1
ATOM 1457 N N . TYR A 1 179 ? 12.011 -4.193 -11.003 1.00 88.69 179 TYR A N 1
ATOM 1458 C CA . TYR A 1 179 ? 13.140 -4.643 -11.811 1.00 88.69 179 TYR A CA 1
ATOM 1459 C C . TYR A 1 179 ? 14.205 -3.542 -11.851 1.00 88.69 179 TYR A C 1
ATOM 1461 O O . TYR A 1 179 ? 13.875 -2.371 -12.047 1.00 88.69 179 TYR A O 1
ATOM 1469 N N . VAL A 1 180 ? 15.463 -3.924 -11.609 1.00 71.31 180 VAL A N 1
ATOM 1470 C CA . VAL A 1 180 ? 16.619 -3.015 -11.490 1.00 71.31 180 VAL A CA 1
ATOM 1471 C C . VAL A 1 180 ? 17.524 -3.158 -12.703 1.00 71.31 180 VAL A C 1
ATOM 1473 O O . VAL A 1 180 ? 17.766 -4.318 -13.106 1.00 71.31 1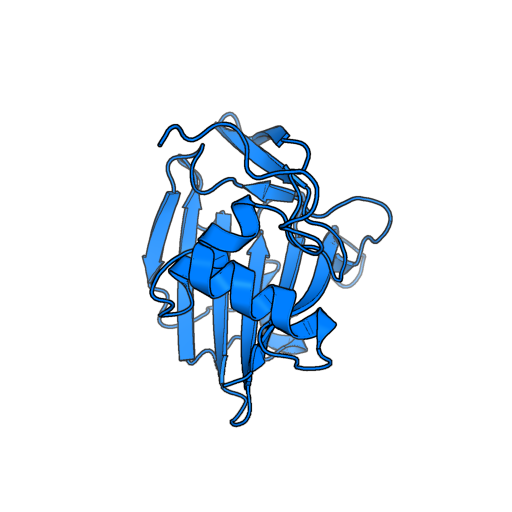80 VAL A O 1
#

pLDDT: mean 83.21, std 13.86, range [38.09, 98.12]

Foldseek 3Di:
DDPPDPDPPLQPQEDAFDWDFDQAVNDTFIKTFADFFSHGYLLVLVVVVVVDVDPDSVVVSVQSCCVVVVDNQKTWPGKFFWDQDPVATDGDPPDTHIDTRVVPWVKDKDWDPAQDLPDAPSVVCCVVPVQRQFPTKIAIDTHNRGSQKIWTWHDPPQWIKIWIWGRGPSTMIIIMTGGD